Protein AF-0000000075120191 (afdb_homodimer)

Foldseek 3Di:
DPPPPPPPPPPPPPPPDDDDDDPVRVVVVVVVVVVVVVPDDDPPPCVVVLVVVCVVVPHDDSVVSVVVVVVD/DPPPPPPPPPVPPPPPDDDDDDPVRVVVVVVVVVVVVVPDDDPPPCVVVLVVVCVVVPHDDSVVSVVVVVVD

Nearest PDB structures (foldseek):
  7vp4-assembly1_B  TM=8.528E-01  e=4.378E+00  Arabidopsis thaliana
  7vp4-assembly1_B  TM=8.531E-01  e=4.301E+00  Arabidopsis thaliana
  7vp1-assembly1_B  TM=7.926E-01  e=3.478E+00  Arabidopsis thaliana

Solvent-accessible surface area (backbone atoms only — not comparable to full-atom values): 8872 Å² total; per-residue (Å²): 134,83,78,74,75,76,76,77,78,76,74,76,77,72,80,72,80,78,80,79,76,49,72,68,55,44,52,52,49,50,51,51,50,52,56,47,58,71,28,41,44,52,22,59,87,36,33,63,58,50,53,51,50,33,52,73,74,67,45,91,47,58,30,60,41,47,47,57,54,68,71,99,132,82,77,75,73,76,76,76,77,76,72,77,74,72,77,74,81,77,78,78,75,51,73,69,55,44,53,52,49,52,52,52,49,52,56,48,56,72,29,42,45,52,24,58,87,36,32,65,58,50,52,50,51,33,53,74,73,66,45,91,46,58,29,60,42,47,44,56,55,67,70,101

Sequence (144 aa):
MADGGTAELTKTTRKRKRIPLTEEQRKAKNESDRRRDKTRVYLGGAFTLWRELRDLRGFKDDMQFAFFLLEQMADGGTAELTKTTRKRKRIPLTEEQRKAKNESDRRRDKTRVYLGGAFTLWRELRDLRGFKDDMQFAFFLLEQ

Secondary structure (DSSP, 8-state):
-----------------PPPPPHHHHHHHHHHHHHHHTTEEE-GGGHHHHHHHHHHHT-SSHHHHHHHHHT-/-----------------PPPPPHHHHHHHHHHHHHHHTTEEE-GGGHHHHHHHHHHHT-SSHHHHHHHHHT-

Organism: Scophthalmus maximus (NCBI:txid52904)

pLDDT: mean 86.59, std 19.25, range [34.56, 98.88]

Radius of gyration: 26.88 Å; Cα contacts (8 Å, |Δi|>4): 81; chains: 2; bounding box: 126×46×38 Å

Structure (mmCIF, N/CA/C/O backbone):
data_AF-0000000075120191-model_v1
#
loop_
_entity.id
_entity.type
_entity.pdbx_description
1 polymer 'Putative zinc finger protein 260-like'
#
loop_
_atom_site.group_PDB
_atom_site.id
_atom_site.type_symbol
_atom_site.label_atom_id
_atom_site.label_alt_id
_atom_site.label_comp_id
_atom_site.label_asym_id
_atom_site.label_entity_id
_atom_site.label_seq_id
_atom_site.pdbx_PDB_ins_code
_atom_site.Cartn_x
_atom_site.Cartn_y
_atom_site.Cartn_z
_atom_site.occupancy
_atom_site.B_iso_or_equiv
_atom_site.auth_seq_id
_atom_site.auth_comp_id
_atom_site.auth_asym_id
_atom_site.auth_atom_id
_atom_site.pdbx_PDB_model_num
ATOM 1 N N . MET A 1 1 ? 65.5 1.401 0.093 1 37.12 1 MET A N 1
ATOM 2 C CA . MET A 1 1 ? 64.188 1.164 -0.578 1 37.12 1 MET A CA 1
ATOM 3 C C . MET A 1 1 ? 63.094 1.966 0.08 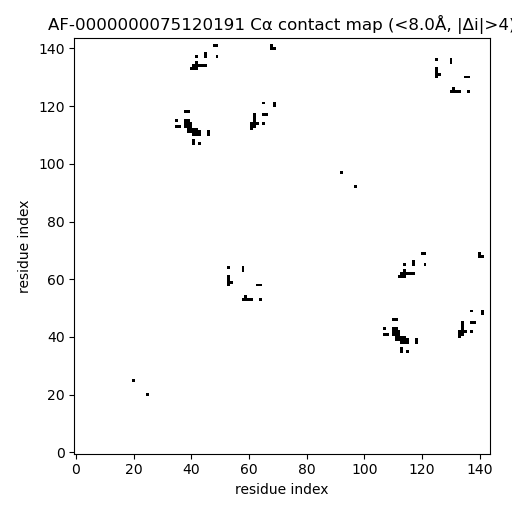1 37.12 1 MET A C 1
ATOM 5 O O . MET A 1 1 ? 62.844 1.834 1.281 1 37.12 1 MET A O 1
ATOM 9 N N . ALA A 1 2 ? 62.844 3.254 -0.47 1 46.72 2 ALA A N 1
ATOM 10 C CA . ALA A 1 2 ? 61.812 4.219 -0.117 1 46.72 2 ALA A CA 1
ATOM 11 C C . ALA A 1 2 ? 60.406 3.566 -0.112 1 46.72 2 ALA A C 1
ATOM 13 O O . ALA A 1 2 ? 60.031 2.896 -1.075 1 46.72 2 ALA A O 1
ATOM 14 N N . ASP A 1 3 ? 59.969 3.01 0.988 1 43.28 3 ASP A N 1
ATOM 15 C CA . ASP A 1 3 ? 58.594 2.582 1.19 1 43.28 3 ASP A CA 1
ATOM 16 C C . ASP A 1 3 ? 57.625 3.686 0.794 1 43.28 3 ASP A C 1
ATOM 18 O O . ASP A 1 3 ? 57.594 4.75 1.417 1 43.28 3 ASP A O 1
ATOM 22 N N . GLY A 1 4 ? 57.531 4.082 -0.519 1 45.69 4 GLY A N 1
ATOM 23 C CA . GLY A 1 4 ? 56.469 4.965 -0.987 1 45.69 4 GLY A CA 1
ATOM 24 C C . GLY A 1 4 ? 55.125 4.598 -0.444 1 45.69 4 GLY A C 1
ATOM 25 O O . GLY A 1 4 ? 54.562 3.561 -0.805 1 45.69 4 GLY A O 1
ATOM 26 N N . GLY A 1 5 ? 54.844 4.777 0.893 1 47.38 5 GLY A N 1
ATOM 27 C CA . GLY A 1 5 ? 53.469 4.727 1.405 1 47.38 5 GLY A CA 1
ATOM 28 C C . GLY A 1 5 ? 52.469 5.379 0.482 1 47.38 5 GLY A C 1
ATOM 29 O O . GLY A 1 5 ? 52.656 6.523 0.064 1 47.38 5 GLY A O 1
ATOM 30 N N . THR A 1 6 ? 51.906 4.691 -0.507 1 50.66 6 THR A N 1
ATOM 31 C CA . THR A 1 6 ? 50.75 5.094 -1.317 1 50.66 6 THR A CA 1
ATOM 32 C C . THR A 1 6 ? 49.656 5.707 -0.445 1 50.66 6 THR A C 1
ATOM 34 O O . THR A 1 6 ? 49.188 5.078 0.504 1 50.66 6 THR A O 1
ATOM 37 N N . ALA A 1 7 ? 49.688 6.957 0.01 1 48.34 7 ALA A N 1
ATOM 38 C CA . ALA A 1 7 ? 48.594 7.723 0.545 1 48.34 7 ALA A CA 1
ATOM 39 C C . ALA A 1 7 ? 47.312 7.496 -0.283 1 48.34 7 ALA A C 1
ATOM 41 O O . ALA A 1 7 ? 47.281 7.801 -1.479 1 48.34 7 ALA A O 1
ATOM 42 N N . GLU A 1 8 ? 46.594 6.371 -0.046 1 48.94 8 GLU A N 1
ATOM 43 C CA . GLU A 1 8 ? 45.25 6.242 -0.579 1 48.94 8 GLU A CA 1
ATOM 44 C C . GLU A 1 8 ? 44.438 7.527 -0.372 1 48.94 8 GLU A C 1
ATOM 46 O O . GLU A 1 8 ? 44.281 8 0.757 1 48.94 8 GLU A O 1
ATOM 51 N N . LEU A 1 9 ? 44.438 8.523 -1.235 1 50.44 9 LEU A N 1
ATOM 52 C CA . LEU A 1 9 ? 43.594 9.688 -1.359 1 50.44 9 LEU A CA 1
ATOM 53 C C . LEU A 1 9 ? 42.125 9.305 -1.149 1 50.44 9 LEU A C 1
ATOM 55 O O . LEU A 1 9 ? 41.531 8.617 -1.987 1 50.44 9 LEU A O 1
ATOM 59 N N . THR A 1 10 ? 41.688 8.883 0.082 1 54.81 10 THR A N 1
ATOM 60 C CA . THR A 1 10 ? 40.25 8.789 0.394 1 54.81 10 THR A CA 1
ATOM 61 C C . THR A 1 10 ? 39.531 10.047 -0.067 1 54.81 10 THR A C 1
ATOM 63 O O . THR A 1 10 ? 39.781 11.141 0.43 1 54.81 10 THR A O 1
ATOM 66 N N . LYS A 1 11 ? 39.25 10.273 -1.379 1 53.41 11 LYS A N 1
ATOM 67 C CA . LYS A 1 11 ? 38.344 11.328 -1.86 1 53.41 11 LYS A CA 1
ATOM 68 C C . LYS A 1 11 ? 37.031 11.344 -1.079 1 53.41 11 LYS A C 1
ATOM 70 O O . LYS A 1 11 ? 36.281 10.383 -1.114 1 53.41 11 LYS A O 1
ATOM 75 N N . THR A 1 12 ? 36.906 12.008 0.052 1 57.25 12 THR A N 1
ATOM 76 C CA . THR A 1 12 ? 35.625 12.305 0.713 1 57.25 12 THR A CA 1
ATOM 77 C C . THR A 1 12 ? 34.625 12.844 -0.288 1 57.25 12 THR A C 1
ATOM 79 O O . THR A 1 12 ? 34.812 13.914 -0.86 1 57.25 12 THR A O 1
ATOM 82 N N . THR A 1 13 ? 34.031 11.969 -1.11 1 60.25 13 THR A N 1
ATOM 83 C CA . THR A 1 13 ? 33 12.453 -2.012 1 60.25 13 THR A CA 1
ATOM 84 C C . THR A 1 13 ? 32 13.336 -1.267 1 60.25 13 THR A C 1
ATOM 86 O O . THR A 1 13 ? 31.391 12.898 -0.29 1 60.25 13 THR A O 1
ATOM 89 N N . ARG A 1 14 ? 32.156 14.555 -1.15 1 60.12 14 ARG A N 1
ATOM 90 C CA . ARG A 1 14 ? 31.25 15.547 -0.578 1 60.12 14 ARG A CA 1
ATOM 91 C C . ARG A 1 14 ? 29.812 15.336 -1.069 1 60.12 14 ARG A C 1
ATOM 93 O O . ARG A 1 14 ? 29.594 15.141 -2.266 1 60.12 14 ARG A O 1
ATOM 100 N N . LYS A 1 15 ? 28.891 14.703 -0.146 1 63.16 15 LYS A N 1
ATOM 101 C CA . LYS A 1 15 ? 27.469 14.609 -0.492 1 63.16 15 LYS A CA 1
ATOM 102 C C . LYS A 1 15 ? 26.938 15.953 -0.974 1 63.16 15 LYS A C 1
ATOM 104 O O . LYS A 1 15 ? 27.016 16.953 -0.259 1 63.16 15 LYS A O 1
ATOM 109 N N . ARG A 1 16 ? 26.938 16.188 -2.293 1 67.25 16 ARG A N 1
ATOM 110 C CA . ARG A 1 16 ? 26.344 17.391 -2.855 1 67.25 16 ARG A CA 1
ATOM 111 C C . ARG A 1 16 ? 24.984 17.672 -2.217 1 67.25 16 ARG A C 1
ATOM 113 O O . ARG A 1 16 ? 24.203 16.75 -1.99 1 67.25 16 ARG A O 1
ATOM 120 N N . LYS A 1 17 ? 24.875 18.734 -1.518 1 75 17 LYS A N 1
ATOM 121 C CA . LYS A 1 17 ? 23.609 19.141 -0.921 1 75 17 LYS A CA 1
ATOM 122 C C . LYS A 1 17 ? 22.5 19.156 -1.958 1 75 17 LYS A C 1
ATOM 124 O O . LYS A 1 17 ? 22.656 19.688 -3.051 1 75 17 LYS A O 1
ATOM 129 N N . ARG A 1 18 ? 21.469 18.281 -1.91 1 76.19 18 ARG A N 1
ATOM 130 C CA . ARG A 1 18 ? 20.312 18.234 -2.816 1 76.19 18 ARG A CA 1
ATOM 131 C C . ARG A 1 18 ? 19.562 19.562 -2.797 1 76.19 18 ARG A C 1
ATOM 133 O O . ARG A 1 18 ? 19.375 20.156 -1.736 1 76.19 18 ARG A O 1
ATOM 140 N N . ILE A 1 19 ? 19.359 20.234 -4.016 1 89.69 19 ILE A N 1
ATOM 141 C CA . ILE A 1 19 ? 18.531 21.438 -4.156 1 89.69 19 ILE A CA 1
ATOM 142 C C . ILE A 1 19 ? 17.109 21.141 -3.689 1 89.69 19 ILE A C 1
ATOM 144 O O . ILE A 1 19 ? 16.516 20.125 -4.09 1 89.69 19 ILE A O 1
ATOM 148 N N . PRO A 1 20 ? 16.641 21.969 -2.797 1 90.44 20 PRO A N 1
ATOM 149 C CA . PRO A 1 20 ? 15.266 21.734 -2.34 1 90.44 20 PRO A CA 1
ATOM 150 C C . PRO A 1 20 ? 14.242 21.859 -3.469 1 90.44 20 PRO A C 1
ATOM 152 O O . PRO A 1 20 ? 14.414 22.656 -4.383 1 90.44 20 PRO A O 1
ATOM 155 N N . LEU A 1 21 ? 13.156 21.078 -3.471 1 91.62 21 LEU A N 1
ATOM 156 C CA . LEU A 1 21 ? 12.055 21.125 -4.426 1 91.62 21 LEU A CA 1
ATOM 157 C C . LEU A 1 21 ? 11.297 22.438 -4.312 1 91.62 21 LEU A C 1
ATOM 159 O O . LEU A 1 21 ? 11.102 22.953 -3.207 1 91.62 21 LEU A O 1
ATOM 163 N N . THR A 1 22 ? 11.023 22.969 -5.477 1 96.75 22 THR A N 1
ATOM 164 C CA . THR A 1 22 ? 10.125 24.109 -5.496 1 96.75 22 THR A CA 1
ATOM 165 C C . THR A 1 22 ? 8.742 23.719 -4.984 1 96.75 22 THR A C 1
ATOM 167 O O . THR A 1 22 ? 8.438 22.531 -4.84 1 96.75 22 THR A O 1
ATOM 170 N N . GLU A 1 23 ? 7.871 24.734 -4.602 1 96.38 23 GLU A N 1
ATOM 171 C CA . GLU A 1 23 ? 6.512 24.453 -4.145 1 96.38 23 GLU A CA 1
ATOM 172 C C . GLU A 1 23 ? 5.719 23.688 -5.203 1 96.38 23 GLU A C 1
ATOM 174 O O . GLU A 1 23 ? 4.934 22.797 -4.879 1 96.38 23 GLU A O 1
ATOM 179 N N . GLU A 1 24 ? 5.855 24.141 -6.434 1 97.19 24 GLU A N 1
ATOM 180 C CA . GLU A 1 24 ? 5.172 23.484 -7.547 1 97.19 24 GLU A CA 1
ATOM 181 C C . GLU A 1 24 ? 5.613 22.031 -7.684 1 97.19 24 GLU A C 1
ATOM 183 O O . GLU A 1 24 ? 4.785 21.156 -7.926 1 97.19 24 GLU A O 1
ATOM 188 N N . GLN A 1 25 ? 6.895 21.828 -7.609 1 97.31 25 GLN A N 1
ATOM 189 C CA . GLN A 1 25 ? 7.438 20.484 -7.688 1 97.31 25 GLN A CA 1
ATOM 190 C C . GLN A 1 25 ? 6.926 19.625 -6.539 1 97.31 25 GLN A C 1
ATOM 192 O O . GLN A 1 25 ? 6.637 18.438 -6.727 1 97.31 25 GLN A O 1
ATOM 197 N N . ARG A 1 26 ? 6.836 20.219 -5.441 1 97.5 26 ARG A N 1
ATOM 198 C CA . ARG A 1 26 ? 6.336 19.516 -4.266 1 97.5 26 ARG A CA 1
ATOM 199 C C . ARG A 1 26 ? 4.875 19.109 -4.441 1 97.5 26 ARG A C 1
ATOM 201 O O . ARG A 1 26 ? 4.488 18 -4.094 1 97.5 26 ARG A O 1
ATOM 208 N N . LYS A 1 27 ? 4.137 20.016 -4.895 1 97.88 27 LYS A N 1
ATOM 209 C CA . LYS A 1 27 ? 2.727 19.734 -5.141 1 97.88 27 LYS A CA 1
ATOM 210 C C . LYS A 1 27 ? 2.559 18.609 -6.156 1 97.88 27 LYS A C 1
ATOM 212 O O . LYS A 1 27 ? 1.701 17.734 -5.992 1 97.88 27 LYS A O 1
ATOM 217 N N . ALA A 1 28 ? 3.309 18.594 -7.188 1 98.19 28 ALA A N 1
ATOM 218 C CA . ALA A 1 28 ? 3.252 17.547 -8.219 1 98.19 28 ALA A CA 1
ATOM 219 C C . ALA A 1 28 ? 3.633 16.188 -7.645 1 98.19 28 ALA A C 1
ATOM 221 O O . ALA A 1 28 ? 3.02 15.172 -7.98 1 98.19 28 ALA A O 1
ATOM 222 N N . LYS A 1 29 ? 4.664 16.234 -6.883 1 97.44 29 LYS A N 1
ATOM 223 C CA . LYS A 1 29 ? 5.102 14.984 -6.254 1 97.44 29 LYS A CA 1
ATOM 224 C C . LYS A 1 29 ? 4.023 14.43 -5.328 1 97.44 29 LYS A C 1
ATOM 226 O O . LYS A 1 29 ? 3.756 13.227 -5.328 1 97.44 29 LYS A O 1
ATOM 231 N N . ASN A 1 30 ? 3.48 15.359 -4.535 1 97.81 30 ASN A N 1
ATOM 232 C CA . ASN A 1 30 ? 2.418 14.961 -3.619 1 97.81 30 ASN A CA 1
ATOM 233 C C . ASN A 1 30 ? 1.241 14.336 -4.363 1 97.81 30 ASN A C 1
ATOM 235 O O . ASN A 1 30 ? 0.649 13.367 -3.893 1 97.81 30 ASN A O 1
ATOM 239 N N . GLU A 1 31 ? 0.839 14.867 -5.457 1 98.06 31 GLU A N 1
ATOM 240 C CA . GLU A 1 31 ? -0.261 14.344 -6.262 1 98.06 31 GLU A CA 1
ATOM 241 C C . GLU A 1 31 ? 0.067 12.953 -6.809 1 98.06 31 GLU A C 1
ATOM 243 O O . GLU A 1 31 ? -0.779 12.055 -6.789 1 98.06 31 GLU A O 1
ATOM 248 N N . SER A 1 32 ? 1.253 12.789 -7.285 1 97.56 32 SER A N 1
ATOM 249 C CA . SER A 1 32 ? 1.708 11.5 -7.785 1 97.56 32 SER A CA 1
ATOM 250 C C . SER A 1 32 ? 1.685 10.438 -6.688 1 97.56 32 SER A C 1
ATOM 252 O O . SER A 1 32 ? 1.257 9.305 -6.922 1 97.56 32 SER A O 1
ATOM 254 N N . ASP A 1 33 ? 2.174 10.836 -5.547 1 97.56 33 ASP A N 1
ATOM 255 C CA . ASP A 1 33 ? 2.168 9.922 -4.406 1 97.56 33 ASP A CA 1
ATOM 256 C C . ASP A 1 33 ? 0.743 9.523 -4.027 1 97.56 33 ASP A C 1
ATOM 258 O O . ASP A 1 33 ? 0.478 8.359 -3.721 1 97.56 33 ASP A O 1
ATOM 262 N N . ARG A 1 34 ? -0.072 10.484 -4.012 1 97.75 34 ARG A N 1
ATOM 263 C CA . ARG A 1 34 ? -1.47 10.234 -3.676 1 97.75 34 ARG A CA 1
ATOM 264 C C . ARG A 1 34 ? -2.107 9.266 -4.66 1 97.75 34 ARG A C 1
ATOM 266 O O . ARG A 1 34 ? -2.867 8.375 -4.266 1 97.75 34 ARG A O 1
ATOM 273 N N . ARG A 1 35 ? -1.823 9.398 -5.887 1 97.25 35 ARG A N 1
ATOM 274 C CA . ARG A 1 35 ? -2.334 8.508 -6.926 1 97.25 35 ARG A CA 1
ATOM 275 C C . ARG A 1 35 ? -1.813 7.09 -6.73 1 97.25 35 ARG A C 1
ATOM 277 O O . ARG A 1 35 ? -2.564 6.121 -6.871 1 97.25 35 ARG A O 1
ATOM 284 N N . ARG A 1 36 ? -0.611 7.016 -6.48 1 98.19 36 ARG A N 1
ATOM 285 C CA . ARG A 1 36 ? -0.01 5.707 -6.234 1 98.19 36 ARG A CA 1
ATOM 286 C C . ARG A 1 36 ? -0.627 5.043 -5.008 1 98.19 36 ARG A C 1
ATOM 288 O O . ARG A 1 36 ? -0.991 3.865 -5.051 1 98.19 36 ARG A O 1
ATOM 295 N N . ASP A 1 37 ? -0.776 5.863 -3.947 1 98.12 37 ASP A N 1
ATOM 296 C CA . ASP A 1 37 ? -1.295 5.336 -2.689 1 98.12 37 ASP A CA 1
ATOM 297 C C . ASP A 1 37 ? -2.699 4.766 -2.871 1 98.12 37 ASP A C 1
ATOM 299 O O . ASP A 1 37 ? -3.088 3.824 -2.176 1 98.12 37 ASP A O 1
ATOM 303 N N . LYS A 1 38 ? -3.389 5.262 -3.826 1 98.12 38 LYS A N 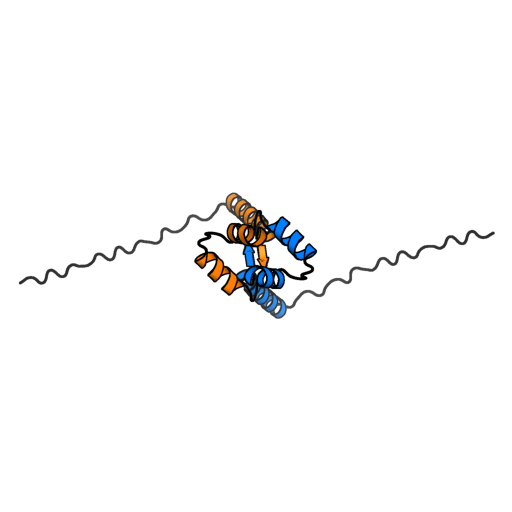1
ATOM 304 C CA . LYS A 1 38 ? -4.762 4.832 -4.066 1 98.12 38 LYS A CA 1
ATOM 305 C C . LYS A 1 38 ? -4.805 3.41 -4.617 1 98.12 38 LYS A C 1
ATOM 307 O O . LYS A 1 38 ? -5.832 2.736 -4.531 1 98.12 38 LYS A O 1
ATOM 312 N N . THR A 1 39 ? -3.732 2.957 -5.156 1 98.62 39 THR A N 1
ATOM 313 C CA . THR A 1 39 ? -3.707 1.643 -5.789 1 98.62 39 THR A CA 1
ATOM 314 C C . THR A 1 39 ? -2.715 0.722 -5.082 1 98.62 39 THR A C 1
ATOM 316 O O . THR A 1 39 ? -2.174 -0.202 -5.691 1 98.62 39 THR A O 1
ATOM 319 N N . ARG A 1 40 ? -2.4 1.018 -3.887 1 98.88 40 ARG A N 1
ATOM 320 C CA . ARG A 1 40 ? -1.614 0.135 -3.031 1 98.88 40 ARG A CA 1
ATOM 321 C C . ARG A 1 40 ? -2.518 -0.723 -2.152 1 98.88 40 ARG A C 1
ATOM 323 O O . ARG A 1 40 ? -3.57 -0.266 -1.702 1 98.88 40 ARG A O 1
ATOM 330 N N . VAL A 1 41 ? -2.047 -1.973 -1.902 1 98.88 41 VAL A N 1
ATOM 331 C CA . VAL A 1 41 ? -2.832 -2.885 -1.075 1 98.88 41 VAL A CA 1
ATOM 332 C C . VAL A 1 41 ? -1.976 -3.398 0.08 1 98.88 41 VAL A C 1
ATOM 334 O O . VAL A 1 41 ? -0.758 -3.535 -0.054 1 98.88 41 VAL A O 1
ATOM 337 N N . TYR A 1 42 ? -2.65 -3.602 1.227 1 98.81 42 TYR A N 1
ATOM 338 C CA . TYR A 1 42 ? -2.018 -4.168 2.412 1 98.81 42 TYR A CA 1
ATOM 339 C C . TYR A 1 42 ? -1.891 -5.684 2.293 1 98.81 42 TYR A C 1
ATOM 341 O O . TYR A 1 42 ? -2.893 -6.387 2.15 1 98.81 42 TYR A O 1
ATOM 349 N N . LEU A 1 43 ? -0.657 -6.16 2.406 1 98.81 43 LEU A N 1
ATOM 350 C CA . LEU A 1 43 ? -0.417 -7.594 2.273 1 98.81 43 LEU A CA 1
ATOM 351 C C . LEU A 1 43 ? -0.158 -8.234 3.635 1 98.81 43 LEU A C 1
ATOM 353 O O . LEU A 1 43 ? -0.274 -9.445 3.787 1 98.81 43 LEU A O 1
ATOM 357 N N . GLY A 1 44 ? 0.245 -7.434 4.586 1 97.94 44 GLY A N 1
ATOM 358 C CA . GLY A 1 44 ? 0.48 -7.953 5.926 1 97.94 44 GLY A CA 1
ATOM 359 C C . GLY A 1 44 ? 1.401 -9.156 5.945 1 97.94 44 GLY A C 1
ATOM 360 O O . GLY A 1 44 ? 2.52 -9.102 5.43 1 97.94 44 GLY A O 1
ATOM 361 N N . GLY A 1 45 ? 0.828 -10.273 6.469 1 97.88 45 GLY A N 1
ATOM 362 C CA . GLY A 1 45 ? 1.607 -11.492 6.629 1 97.88 45 GLY A CA 1
ATOM 363 C C . GLY A 1 45 ? 2.084 -12.078 5.312 1 97.88 45 GLY A C 1
ATOM 364 O O . GLY A 1 45 ? 3.066 -12.82 5.273 1 97.88 45 GLY A O 1
ATOM 365 N N . ALA A 1 46 ? 1.524 -11.805 4.203 1 98.75 46 ALA A N 1
ATOM 366 C CA . ALA A 1 46 ? 1.886 -12.344 2.895 1 98.75 46 ALA A CA 1
ATOM 367 C C . ALA A 1 46 ? 3.061 -11.578 2.293 1 98.75 46 ALA A C 1
ATOM 369 O O . ALA A 1 46 ? 3.662 -12.023 1.312 1 98.75 46 ALA A O 1
ATOM 370 N N . PHE A 1 47 ? 3.438 -10.523 2.92 1 98.75 47 PHE A N 1
ATOM 371 C CA . PHE A 1 47 ? 4.359 -9.57 2.307 1 98.75 47 PHE A CA 1
ATOM 372 C C . PHE A 1 47 ? 5.707 -10.227 2.029 1 98.75 47 PHE A C 1
ATOM 374 O O . PHE A 1 47 ? 6.258 -10.086 0.937 1 98.75 47 PHE A O 1
ATOM 381 N N . THR A 1 48 ? 6.199 -10.875 3.053 1 98.56 48 THR A N 1
ATOM 382 C CA . THR A 1 48 ? 7.512 -11.492 2.906 1 98.56 48 THR A CA 1
ATOM 383 C C . THR A 1 48 ? 7.5 -12.531 1.793 1 98.56 48 THR A C 1
ATOM 385 O O . THR A 1 48 ? 8.383 -12.547 0.935 1 98.56 48 THR A O 1
ATOM 388 N N . LEU A 1 49 ? 6.504 -13.367 1.813 1 98.56 49 LEU A N 1
ATOM 389 C CA . LEU A 1 49 ? 6.363 -14.383 0.777 1 98.56 49 LEU A CA 1
ATOM 390 C C . LEU A 1 49 ? 6.172 -13.742 -0.593 1 98.56 49 LEU A C 1
ATOM 392 O O . LEU A 1 49 ? 6.727 -14.211 -1.587 1 98.56 49 LEU A O 1
ATOM 396 N N . TRP A 1 50 ? 5.43 -12.734 -0.69 1 98.75 50 TRP A N 1
ATOM 397 C CA . TRP A 1 50 ? 5.203 -11.977 -1.914 1 98.75 50 TRP A CA 1
ATOM 398 C C . TRP A 1 50 ? 6.523 -11.5 -2.512 1 98.75 50 TRP A C 1
ATOM 400 O O . TRP A 1 50 ? 6.777 -11.688 -3.703 1 98.75 50 TRP A O 1
ATOM 410 N N . ARG A 1 51 ? 7.336 -10.891 -1.65 1 98.62 51 ARG A N 1
ATOM 411 C CA . ARG A 1 51 ? 8.609 -10.344 -2.105 1 98.62 51 ARG A CA 1
ATOM 412 C C . ARG A 1 51 ? 9.555 -11.453 -2.555 1 98.62 51 ARG A C 1
ATOM 414 O O . ARG A 1 51 ? 10.266 -11.305 -3.555 1 98.62 51 ARG A O 1
ATOM 421 N N . GLU A 1 52 ? 9.57 -12.484 -1.812 1 98.38 52 GLU A N 1
ATOM 422 C CA . GLU A 1 52 ? 10.438 -13.609 -2.139 1 98.38 52 GLU A CA 1
ATOM 423 C C . GLU A 1 52 ? 10.047 -14.242 -3.471 1 98.38 52 GLU A C 1
ATOM 425 O O . GLU A 1 52 ? 10.898 -14.492 -4.32 1 98.38 52 GLU A O 1
ATOM 430 N N . LEU A 1 53 ? 8.773 -14.484 -3.65 1 98.19 53 LEU A N 1
ATOM 431 C CA . LEU A 1 53 ? 8.312 -15.117 -4.879 1 98.19 53 LEU A CA 1
ATOM 432 C C . LEU A 1 53 ? 8.469 -14.18 -6.07 1 98.19 53 LEU A C 1
ATOM 434 O O . LEU A 1 53 ? 8.789 -14.625 -7.176 1 98.19 53 LEU A O 1
ATOM 438 N N . ARG A 1 54 ? 8.203 -12.883 -5.855 1 98.38 54 ARG A N 1
ATOM 439 C CA . ARG A 1 54 ? 8.414 -11.914 -6.922 1 98.38 54 ARG A CA 1
ATOM 440 C C . ARG A 1 54 ? 9.852 -11.953 -7.422 1 98.38 54 ARG A C 1
ATOM 442 O O . ARG A 1 54 ? 10.094 -11.984 -8.633 1 98.38 54 ARG A O 1
ATOM 449 N N . ASP A 1 55 ? 10.758 -11.977 -6.453 1 98.12 55 ASP A N 1
ATOM 450 C CA . ASP A 1 55 ? 12.18 -11.969 -6.789 1 98.12 55 ASP A CA 1
ATOM 451 C C . ASP A 1 55 ? 12.602 -13.289 -7.43 1 98.12 55 ASP A C 1
ATOM 453 O O . ASP A 1 55 ? 13.383 -13.305 -8.375 1 98.12 55 ASP A O 1
ATOM 457 N N . LEU A 1 56 ? 12.117 -14.359 -6.926 1 97.88 56 LEU A N 1
ATOM 458 C CA . LEU A 1 56 ? 12.438 -15.688 -7.441 1 97.88 56 LEU A CA 1
ATOM 459 C C . LEU A 1 56 ? 11.992 -15.828 -8.891 1 97.88 56 LEU A C 1
ATOM 461 O O . LEU A 1 56 ? 12.68 -16.469 -9.695 1 97.88 56 LEU A O 1
ATOM 465 N N . ARG A 1 57 ? 10.859 -15.273 -9.211 1 97.06 57 ARG A N 1
ATOM 466 C CA . ARG A 1 57 ? 10.273 -15.391 -10.547 1 97.06 57 ARG A CA 1
ATOM 467 C C . ARG A 1 57 ? 10.828 -14.312 -11.477 1 97.06 57 ARG A C 1
ATOM 469 O O . ARG A 1 57 ? 10.531 -14.312 -12.672 1 97.06 57 ARG A O 1
ATOM 476 N N . GLY A 1 58 ? 11.523 -13.32 -10.938 1 97.69 58 GLY A N 1
ATOM 477 C CA . GLY A 1 58 ? 12.312 -12.406 -11.75 1 97.69 58 GLY A CA 1
ATOM 478 C C . GLY A 1 58 ? 11.57 -11.133 -12.102 1 97.69 58 GLY A C 1
ATOM 479 O O . GLY A 1 58 ? 11.883 -10.477 -13.102 1 97.69 58 GLY A O 1
ATOM 480 N N . PHE A 1 59 ? 10.547 -10.781 -11.359 1 98.12 59 PHE A N 1
ATOM 481 C CA . PHE A 1 59 ? 9.812 -9.547 -11.633 1 98.12 59 PHE A CA 1
ATOM 482 C C . PHE A 1 59 ? 10.469 -8.359 -10.945 1 98.12 59 PHE A C 1
ATOM 484 O O . PHE A 1 59 ? 10.953 -8.484 -9.82 1 98.12 59 PHE A O 1
ATOM 491 N N . LYS A 1 60 ? 10.391 -7.164 -11.57 1 96.38 60 LYS A N 1
ATOM 492 C CA . LYS A 1 60 ? 11.055 -5.969 -11.062 1 96.38 60 LYS A CA 1
ATOM 493 C C . LYS A 1 60 ? 10.156 -5.203 -10.102 1 96.38 60 LYS A C 1
ATOM 495 O O . LYS A 1 60 ? 10.641 -4.535 -9.188 1 96.38 60 LYS A O 1
ATOM 500 N N . ASP A 1 61 ? 8.82 -5.312 -10.445 1 97.88 61 ASP A N 1
ATOM 501 C CA . ASP A 1 61 ? 7.926 -4.527 -9.602 1 97.88 61 ASP A CA 1
ATOM 502 C C . ASP A 1 61 ? 6.699 -5.344 -9.203 1 97.88 61 ASP A C 1
ATOM 504 O O . ASP A 1 61 ? 6.441 -6.406 -9.766 1 97.88 61 ASP A O 1
ATOM 508 N N . ASP A 1 62 ? 6.008 -4.824 -8.234 1 98.62 62 ASP A N 1
ATOM 509 C CA . ASP A 1 62 ? 4.855 -5.5 -7.641 1 98.62 62 ASP A CA 1
ATOM 510 C C . ASP A 1 62 ? 3.688 -5.555 -8.625 1 98.62 62 ASP A C 1
ATOM 512 O O . ASP A 1 62 ? 2.924 -6.52 -8.641 1 98.62 62 ASP A O 1
ATOM 516 N N . MET A 1 63 ? 3.57 -4.516 -9.414 1 98.69 63 MET A N 1
ATOM 517 C CA . MET A 1 63 ? 2.471 -4.469 -10.375 1 98.69 63 MET A CA 1
ATOM 518 C C . MET A 1 63 ? 2.572 -5.613 -11.375 1 98.69 63 MET A C 1
ATOM 520 O O . MET A 1 63 ? 1.585 -6.305 -11.641 1 98.69 63 MET A O 1
ATOM 524 N N . GLN A 1 64 ? 3.693 -5.844 -11.867 1 98.38 64 GLN A N 1
ATOM 525 C CA . GLN A 1 64 ? 3.896 -6.914 -12.844 1 98.38 64 GLN A CA 1
ATOM 526 C C . GLN A 1 64 ? 3.672 -8.281 -12.203 1 98.38 64 GLN A C 1
ATOM 528 O O . GLN A 1 64 ? 3.086 -9.172 -12.82 1 98.38 64 GLN A O 1
ATOM 533 N N . PHE A 1 65 ? 4.176 -8.453 -11.102 1 98.62 65 PHE A N 1
ATOM 534 C CA . PHE A 1 65 ? 3.982 -9.719 -10.391 1 98.62 65 PHE A CA 1
ATOM 535 C C . PHE A 1 65 ? 2.5 -9.977 -10.141 1 98.62 65 PHE A C 1
ATOM 537 O O . PHE A 1 65 ? 2.033 -11.109 -10.273 1 98.62 65 PHE A O 1
ATOM 544 N N . ALA A 1 66 ? 1.777 -8.922 -9.789 1 98.75 66 ALA A N 1
ATOM 545 C CA . ALA A 1 66 ? 0.336 -9.039 -9.586 1 98.75 66 ALA A CA 1
ATOM 546 C C . ALA A 1 66 ? -0.366 -9.484 -10.867 1 98.75 66 ALA A C 1
ATOM 548 O O . ALA A 1 66 ? -1.214 -10.383 -10.844 1 98.75 66 ALA A O 1
ATOM 549 N N . PHE A 1 67 ? -0.016 -8.859 -12 1 98.25 67 PHE A N 1
ATOM 550 C CA . PHE A 1 67 ? -0.604 -9.281 -13.266 1 98.25 67 PHE A CA 1
ATOM 551 C C . PHE A 1 67 ? -0.362 -10.766 -13.508 1 98.25 67 PHE A C 1
ATOM 553 O O . PHE A 1 67 ? -1.273 -11.492 -13.914 1 98.25 67 PHE A O 1
ATOM 560 N N . PHE A 1 68 ? 0.819 -11.188 -13.266 1 97.81 68 PHE A N 1
ATOM 561 C CA . PHE A 1 68 ? 1.199 -12.578 -13.461 1 97.81 68 PHE A CA 1
ATOM 562 C C . PHE A 1 68 ? 0.344 -13.5 -12.594 1 97.81 68 PHE A C 1
ATOM 564 O O . PHE A 1 68 ? -0.129 -14.539 -13.062 1 97.81 68 PHE A O 1
ATOM 571 N N . LEU A 1 69 ? 0.138 -13.117 -11.289 1 97.25 69 LEU A N 1
ATOM 572 C CA . LEU A 1 69 ? -0.636 -13.938 -10.367 1 97.25 69 LEU A CA 1
ATOM 573 C C . LEU A 1 69 ? -2.105 -13.977 -10.773 1 97.25 69 LEU A C 1
ATOM 575 O O . LEU A 1 69 ? -2.77 -15 -10.625 1 97.25 69 LEU A O 1
ATOM 579 N N . LEU A 1 70 ? -2.582 -12.891 -11.32 1 96.75 70 LEU A N 1
ATOM 580 C CA . LEU A 1 70 ? -4 -12.773 -11.641 1 96.75 70 LEU A CA 1
ATOM 581 C C . LEU A 1 70 ? -4.332 -13.492 -12.945 1 96.75 70 LEU A C 1
ATOM 583 O O . LEU A 1 70 ? -5.469 -13.922 -13.148 1 96.75 70 LEU A O 1
ATOM 587 N N . GLU A 1 71 ? -3.379 -13.633 -13.742 1 92.75 71 GLU A N 1
ATOM 588 C CA . GLU A 1 71 ? -3.598 -14.242 -15.047 1 92.75 71 GLU A CA 1
ATOM 589 C C . GLU A 1 71 ? -3.447 -15.766 -14.977 1 92.75 71 GLU A C 1
ATOM 591 O O . GLU A 1 71 ?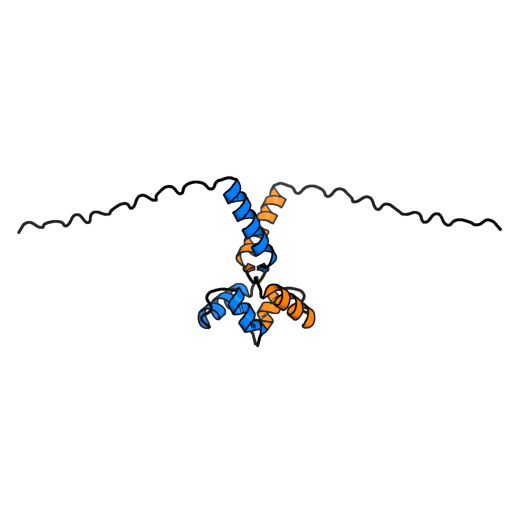 -3.76 -16.469 -15.938 1 92.75 71 GLU A O 1
ATOM 596 N N . GLN A 1 72 ? -3.162 -16.203 -13.867 1 82.5 72 GLN A N 1
ATOM 597 C CA . GLN A 1 72 ? -3.025 -17.656 -13.734 1 82.5 72 GLN A CA 1
ATOM 598 C C . GLN A 1 72 ? -4.391 -18.312 -13.594 1 82.5 72 GLN A C 1
ATOM 600 O O . GLN A 1 72 ? -5.34 -17.703 -13.109 1 82.5 72 GLN A O 1
ATOM 605 N N . MET B 1 1 ? -63.188 14.352 5.559 1 34.56 1 MET B N 1
ATOM 606 C CA . MET B 1 1 ? -62.094 13.391 5.594 1 34.56 1 MET B CA 1
ATOM 607 C C . MET B 1 1 ? -60.75 14.102 5.777 1 34.56 1 MET B C 1
ATOM 609 O O . MET B 1 1 ? -60.375 14.953 4.969 1 34.56 1 MET B O 1
ATOM 613 N N . ALA B 1 2 ? -60.312 14.305 7.113 1 45.81 2 ALA B N 1
ATOM 614 C CA . ALA B 1 2 ? -59.094 14.891 7.629 1 45.81 2 ALA B CA 1
ATOM 615 C C . ALA B 1 2 ? -57.875 14.203 7.031 1 45.81 2 ALA B C 1
ATOM 617 O O . ALA B 1 2 ? -57.781 12.977 7.043 1 45.81 2 ALA B O 1
ATOM 618 N N . ASP B 1 3 ? -57.375 14.656 5.898 1 43.53 3 ASP B N 1
ATOM 619 C CA . ASP B 1 3 ? -56.062 14.273 5.367 1 43.53 3 ASP B CA 1
ATOM 620 C C . ASP B 1 3 ? -55 14.359 6.449 1 43.53 3 ASP B C 1
ATOM 622 O O . ASP B 1 3 ? -54.688 15.445 6.949 1 43.53 3 ASP B O 1
ATOM 626 N N . GLY B 1 4 ? -55.062 13.531 7.539 1 46.09 4 GLY B N 1
ATOM 627 C CA . GLY B 1 4 ? -53.938 13.422 8.461 1 46.09 4 GLY B CA 1
ATOM 628 C C . GLY B 1 4 ? -52.594 13.312 7.754 1 46.09 4 GLY B C 1
ATOM 629 O O . GLY B 1 4 ? -52.312 12.312 7.102 1 46.09 4 GLY B O 1
ATOM 630 N N . GLY B 1 5 ? -52.125 14.398 7.07 1 46.97 5 GLY B N 1
ATOM 631 C CA . GLY B 1 5 ? -50.719 14.453 6.637 1 46.97 5 GLY B CA 1
ATOM 632 C C . GLY B 1 5 ? -49.75 13.891 7.66 1 46.97 5 GLY B C 1
ATOM 633 O O . GLY B 1 5 ? -49.812 14.273 8.836 1 46.97 5 GLY B O 1
ATOM 634 N N . THR B 1 6 ? -49.469 12.586 7.688 1 51.06 6 THR B N 1
ATOM 635 C CA . THR B 1 6 ? -48.375 11.953 8.414 1 51.06 6 THR B CA 1
ATOM 636 C C . THR B 1 6 ? -47.094 12.781 8.289 1 51.06 6 THR B C 1
ATOM 638 O O . THR B 1 6 ? -46.625 13.055 7.18 1 51.06 6 THR B O 1
ATOM 641 N N . ALA B 1 7 ? -46.875 13.898 9.016 1 48.25 7 ALA B N 1
ATOM 642 C CA . ALA B 1 7 ? -45.562 14.523 9.211 1 48.25 7 ALA B CA 1
ATOM 643 C C . ALA B 1 7 ? -44.469 13.477 9.484 1 48.25 7 ALA B C 1
ATOM 645 O O . ALA B 1 7 ? -44.562 12.719 10.445 1 48.25 7 ALA B O 1
ATOM 646 N N . GLU B 1 8 ? -43.938 12.789 8.398 1 49.09 8 GLU B N 1
ATOM 647 C CA . GLU B 1 8 ? -42.719 12.016 8.555 1 49.09 8 GLU B CA 1
ATOM 648 C C . GLU B 1 8 ? -41.688 12.781 9.375 1 49.09 8 GLU B C 1
ATOM 650 O O . GLU B 1 8 ? -41.344 13.914 9.047 1 49.09 8 GLU B O 1
ATOM 655 N N . LEU B 1 9 ? -41.594 12.68 10.688 1 50.94 9 LEU B N 1
ATOM 656 C CA . LEU B 1 9 ? -40.562 13.078 11.609 1 50.94 9 LEU B CA 1
ATOM 657 C C . LEU B 1 9 ? -39.188 12.727 11.047 1 50.94 9 LEU B C 1
ATOM 659 O O . LEU B 1 9 ? -38.812 11.555 10.961 1 50.94 9 LEU B O 1
ATOM 663 N N . THR B 1 10 ? -38.688 13.352 9.945 1 54.72 10 THR B N 1
ATOM 664 C CA . THR B 1 10 ? -37.281 13.266 9.57 1 54.72 10 THR B CA 1
ATOM 665 C C . THR B 1 10 ? -36.375 13.523 10.773 1 54.72 10 THR B C 1
ATOM 667 O O . THR B 1 10 ? -36.406 14.609 11.344 1 54.72 10 THR B O 1
ATOM 670 N N . LYS B 1 11 ? -36.219 12.594 11.75 1 54.31 11 LYS B N 1
ATOM 671 C CA . LYS B 1 11 ? -35.219 12.703 12.797 1 54.31 11 LYS B CA 1
ATOM 672 C C . LYS B 1 11 ? -33.844 13.047 12.219 1 54.31 11 LYS B C 1
ATOM 674 O O . LYS B 1 11 ? -33.281 12.281 11.43 1 54.31 11 LYS B O 1
ATOM 679 N N . THR B 1 12 ? -33.469 14.289 12.016 1 57.66 12 THR B N 1
ATOM 680 C CA . THR B 1 12 ? -32.094 14.727 11.719 1 57.66 12 THR B CA 1
ATOM 681 C C . THR B 1 12 ? -31.094 14.086 12.672 1 57.66 12 THR B C 1
ATOM 683 O O . THR B 1 12 ? -31.141 14.328 13.883 1 57.66 12 THR B O 1
ATOM 686 N N . THR B 1 13 ? -30.781 12.812 12.469 1 61.06 13 THR B N 1
ATOM 687 C CA . THR B 1 13 ? -29.766 12.219 13.328 1 61.06 13 THR B CA 1
ATOM 688 C C . THR B 1 13 ? -28.562 13.148 13.453 1 61.06 13 THR B C 1
ATOM 690 O O . THR B 1 13 ? -27.953 13.547 12.445 1 61.06 13 THR B O 1
ATOM 693 N N . ARG B 1 14 ? -28.469 14 14.328 1 60.53 14 ARG B N 1
ATOM 694 C CA . ARG B 1 14 ? -27.344 14.883 14.641 1 60.53 14 ARG B CA 1
ATOM 695 C C . ARG B 1 14 ? -26.031 14.109 14.68 1 60.53 14 ARG B C 1
ATOM 697 O O . ARG B 1 14 ? -25.953 13.031 15.281 1 60.53 14 ARG B O 1
ATOM 704 N N . LYS B 1 15 ? -25.156 14.242 13.539 1 63.22 15 LYS B N 1
ATOM 705 C CA . LYS B 1 15 ? -23.828 13.648 13.57 1 63.22 15 LYS B CA 1
ATOM 706 C C . LYS B 1 15 ? -23.094 14.023 14.859 1 63.22 15 LYS B C 1
ATOM 708 O O . LYS B 1 15 ? -22.922 15.211 15.156 1 63.22 15 LYS B O 1
ATOM 713 N N . ARG B 1 16 ? -23.141 13.164 15.875 1 67.06 16 ARG B N 1
ATOM 714 C CA . ARG B 1 16 ? -22.375 13.375 17.094 1 67.06 16 ARG B CA 1
ATOM 715 C C . ARG B 1 16 ? -20.938 13.797 16.781 1 67.06 16 ARG B C 1
ATOM 717 O O . ARG B 1 16 ? -20.312 13.266 15.852 1 67.06 16 ARG B O 1
ATOM 724 N N . LYS B 1 17 ? -20.594 14.961 17.156 1 75.31 17 LYS B N 1
ATOM 725 C CA . LYS B 1 17 ? -19.219 15.438 16.984 1 75.31 17 LYS B CA 1
ATOM 726 C C . LYS B 1 17 ? -18.219 14.422 17.547 1 75.31 17 LYS B C 1
ATOM 728 O O . LYS B 1 17 ? -18.375 13.938 18.656 1 75.31 17 LYS B O 1
ATOM 733 N N . ARG B 1 18 ? -17.375 13.758 16.734 1 75.75 18 ARG B N 1
ATOM 734 C CA . ARG B 1 18 ? -16.344 12.82 17.172 1 75.75 18 ARG B CA 1
ATOM 735 C C . ARG B 1 18 ? -15.352 13.492 18.109 1 75.75 18 ARG B C 1
ATOM 737 O O . ARG B 1 18 ? -14.953 14.633 17.891 1 75.75 18 ARG B O 1
ATOM 744 N N . ILE B 1 19 ? -15.164 12.922 19.375 1 89.56 19 ILE B N 1
ATOM 745 C CA . ILE B 1 19 ? -14.141 13.383 20.312 1 89.56 19 ILE B CA 1
ATOM 746 C C . ILE B 1 19 ? -12.766 13.289 19.672 1 89.56 19 ILE B C 1
ATOM 748 O O . ILE B 1 19 ? -12.414 12.258 19.094 1 89.56 19 ILE B O 1
ATOM 752 N N . PRO B 1 20 ? -12.062 14.406 19.703 1 90.31 20 PRO B N 1
ATOM 753 C CA . PRO B 1 20 ? -10.727 14.352 19.125 1 90.31 20 PRO B CA 1
ATOM 754 C C . PRO B 1 20 ? -9.812 13.352 19.828 1 90.31 20 PRO B C 1
ATOM 756 O O . PRO B 1 20 ? -9.914 13.172 21.047 1 90.31 20 PRO B O 1
ATOM 759 N N . LEU B 1 21 ? -8.898 12.664 19.125 1 91.44 21 LEU B N 1
ATOM 760 C CA . LEU B 1 21 ? -7.902 11.75 19.672 1 91.44 21 LEU B CA 1
ATOM 761 C C . LEU B 1 21 ? -6.906 12.492 20.547 1 91.44 21 LEU B C 1
ATOM 763 O O . LEU B 1 21 ? -6.504 13.609 20.234 1 91.44 21 LEU B O 1
ATOM 767 N N . THR B 1 22 ? -6.66 11.859 21.688 1 96.62 22 THR B N 1
ATOM 768 C CA . THR B 1 22 ? -5.562 12.367 22.5 1 96.62 22 THR B CA 1
ATOM 769 C C . THR B 1 22 ? -4.238 12.266 21.75 1 96.62 22 THR B C 1
ATOM 771 O O . THR B 1 22 ? -4.148 11.609 20.719 1 96.62 22 THR B O 1
ATOM 774 N N . GLU B 1 23 ? -3.166 13 22.203 1 96.31 23 GLU B N 1
ATOM 775 C CA . GLU B 1 23 ? -1.851 12.938 21.578 1 96.31 23 GLU B CA 1
ATOM 776 C C . GLU B 1 23 ? -1.31 11.508 21.578 1 96.31 23 GLU B C 1
ATOM 778 O O . GLU B 1 23 ? -0.678 11.07 20.625 1 96.31 23 GLU B O 1
ATOM 783 N N . GLU B 1 24 ? -1.469 10.836 22.719 1 97.12 24 GLU B N 1
ATOM 784 C CA . GLU B 1 24 ? -1.025 9.453 22.844 1 97.12 24 GLU B CA 1
ATOM 785 C C . GLU B 1 24 ? -1.74 8.547 21.844 1 97.12 24 GLU B C 1
ATOM 787 O O . GLU B 1 24 ? -1.119 7.676 21.234 1 97.12 24 GLU B O 1
ATOM 792 N N . GLN B 1 25 ? -3.033 8.727 21.766 1 97.31 25 GLN B N 1
ATOM 793 C CA . GLN B 1 25 ? -3.822 7.953 20.812 1 97.31 25 GLN B CA 1
ATOM 794 C C . GLN B 1 25 ? -3.377 8.227 19.375 1 97.31 25 GLN B C 1
ATOM 796 O O . GLN B 1 25 ? -3.328 7.312 18.547 1 97.31 25 GLN B O 1
ATOM 801 N N . ARG B 1 26 ? -3.074 9.43 19.141 1 97.5 26 ARG B N 1
ATOM 802 C CA . ARG B 1 26 ? -2.607 9.828 17.812 1 97.5 26 ARG B CA 1
ATOM 803 C C . ARG B 1 26 ? -1.271 9.172 17.484 1 97.5 26 ARG B C 1
ATOM 805 O O . ARG B 1 26 ? -1.064 8.695 16.375 1 97.5 26 ARG B O 1
ATOM 812 N N . LYS B 1 27 ? -0.427 9.227 18.406 1 97.88 27 LYS B N 1
ATOM 813 C CA . LYS B 1 27 ? 0.879 8.602 18.219 1 97.88 27 LYS B CA 1
ATOM 814 C C . LYS B 1 27 ? 0.739 7.105 17.969 1 97.88 27 LYS B C 1
ATOM 816 O O . LYS B 1 27 ? 1.431 6.547 17.109 1 97.88 27 LYS B O 1
ATOM 821 N N . ALA B 1 28 ? -0.092 6.422 18.656 1 98.19 28 ALA B N 1
ATOM 822 C CA . ALA B 1 28 ? -0.325 4.988 18.484 1 98.19 28 ALA B CA 1
ATOM 823 C C . ALA B 1 28 ? -0.895 4.688 17.094 1 98.19 28 ALA B C 1
ATOM 825 O O . ALA B 1 28 ? -0.51 3.701 16.469 1 98.19 28 ALA B O 1
ATOM 826 N N . LYS B 1 29 ? -1.822 5.5 16.75 1 97.44 29 LYS B N 1
ATOM 827 C CA . LYS B 1 29 ? -2.42 5.324 15.43 1 97.44 29 LYS B CA 1
ATOM 828 C C . LYS B 1 29 ? -1.38 5.504 14.328 1 97.44 29 LYS B C 1
ATOM 830 O O . LYS B 1 29 ? -1.339 4.727 13.375 1 97.44 29 LYS B O 1
ATOM 835 N N . ASN B 1 30 ? -0.61 6.574 14.5 1 97.81 30 ASN B N 1
ATOM 836 C CA . ASN B 1 30 ? 0.442 6.844 13.523 1 97.81 30 ASN B CA 1
ATOM 837 C C . ASN B 1 30 ? 1.408 5.668 13.406 1 97.81 30 ASN B C 1
ATOM 839 O O . ASN B 1 30 ? 1.851 5.336 12.305 1 97.81 30 ASN B O 1
ATOM 843 N N . GLU B 1 31 ? 1.799 5.07 14.469 1 98.06 31 GLU B N 1
ATOM 844 C CA . GLU B 1 31 ? 2.701 3.922 14.469 1 98.06 31 GLU B CA 1
ATOM 845 C C . GLU B 1 31 ? 2.07 2.721 13.766 1 98.06 31 GLU B C 1
ATOM 847 O O . GLU B 1 31 ? 2.73 2.033 12.984 1 98.06 31 GLU B O 1
ATOM 852 N N . SER B 1 32 ? 0.834 2.467 14.039 1 97.62 32 SER B N 1
ATOM 853 C CA . SER B 1 32 ? 0.099 1.385 13.391 1 97.62 32 SER B CA 1
ATOM 854 C C . SER B 1 32 ? 0.027 1.592 11.883 1 97.62 32 SER B C 1
ATOM 856 O O . SER B 1 32 ? 0.212 0.647 11.117 1 97.62 32 SER B O 1
ATOM 858 N N . ASP B 1 33 ? -0.274 2.812 11.523 1 97.56 33 ASP B N 1
ATOM 859 C CA . ASP B 1 33 ? -0.33 3.143 10.102 1 97.56 33 ASP B CA 1
ATOM 860 C C . ASP B 1 33 ? 1.026 2.924 9.438 1 97.56 33 ASP B C 1
ATOM 862 O O . ASP B 1 33 ? 1.098 2.408 8.32 1 97.56 33 ASP B O 1
ATOM 866 N N . ARG B 1 34 ? 2.006 3.348 10.109 1 97.81 34 ARG B N 1
ATOM 867 C CA . ARG B 1 34 ? 3.357 3.195 9.578 1 97.81 34 ARG B CA 1
ATOM 868 C C . ARG B 1 34 ? 3.707 1.723 9.391 1 97.81 34 ARG B C 1
ATOM 870 O O . ARG B 1 34 ? 4.332 1.352 8.391 1 97.81 34 ARG B O 1
ATOM 877 N N . ARG B 1 35 ? 3.336 0.907 10.273 1 97.38 35 ARG B N 1
ATOM 878 C CA . ARG B 1 35 ? 3.57 -0.531 10.188 1 97.38 35 ARG B CA 1
ATOM 879 C C . ARG B 1 35 ? 2.816 -1.138 9.008 1 97.38 35 ARG B C 1
ATOM 881 O O . ARG B 1 35 ? 3.359 -1.969 8.281 1 97.38 35 ARG B O 1
ATOM 888 N N . ARG B 1 36 ? 1.653 -0.766 8.906 1 98.19 36 ARG B N 1
ATOM 889 C CA . ARG B 1 36 ? 0.845 -1.252 7.797 1 98.19 36 ARG B CA 1
ATOM 890 C C . ARG B 1 36 ? 1.436 -0.818 6.461 1 98.19 36 ARG B C 1
ATOM 892 O O . ARG B 1 36 ? 1.564 -1.628 5.539 1 98.19 36 ARG B O 1
ATOM 899 N N . ASP B 1 37 ? 1.823 0.473 6.422 1 98.19 37 ASP B N 1
ATOM 900 C CA . ASP B 1 37 ? 2.346 1.036 5.18 1 98.19 37 ASP B CA 1
ATOM 901 C C . ASP B 1 37 ? 3.592 0.285 4.715 1 98.19 37 ASP B C 1
ATOM 903 O O . ASP B 1 37 ? 3.855 0.192 3.516 1 98.19 37 ASP B O 1
ATOM 907 N N . LYS B 1 38 ? 4.27 -0.301 5.629 1 98.12 38 LYS B N 1
ATOM 908 C CA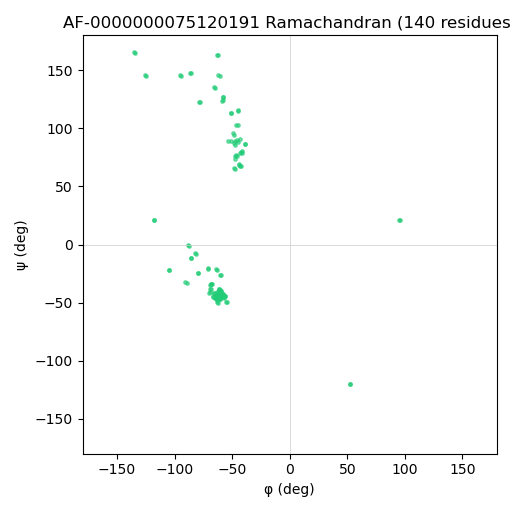 . LYS B 1 38 ? 5.504 -1.01 5.316 1 98.12 38 LYS B CA 1
ATOM 909 C C . LYS B 1 38 ? 5.223 -2.291 4.539 1 98.12 38 LYS B C 1
ATOM 911 O O . LYS B 1 38 ? 6.109 -2.822 3.861 1 98.12 38 LYS B O 1
ATOM 916 N N . THR B 1 39 ? 4.035 -2.787 4.617 1 98.62 39 THR B N 1
ATOM 917 C CA . THR B 1 39 ? 3.701 -4.055 3.977 1 98.62 39 THR B CA 1
ATOM 918 C C . THR B 1 39 ? 2.621 -3.855 2.916 1 98.62 39 THR B C 1
ATOM 920 O O . THR B 1 39 ? 1.855 -4.777 2.623 1 98.62 39 THR B O 1
ATOM 923 N N . ARG B 1 40 ? 2.488 -2.678 2.453 1 98.88 40 ARG B N 1
ATOM 924 C CA . ARG B 1 40 ? 1.628 -2.383 1.312 1 98.88 40 ARG B CA 1
ATOM 925 C C . ARG B 1 40 ? 2.426 -2.381 0.011 1 98.88 40 ARG B C 1
ATOM 927 O O . ARG B 1 40 ? 3.584 -1.963 -0.012 1 98.88 40 ARG B O 1
ATOM 934 N N . VAL B 1 41 ? 1.741 -2.85 -1.066 1 98.88 41 VAL B N 1
ATOM 935 C CA . VAL B 1 41 ? 2.406 -2.904 -2.363 1 98.88 41 VAL B CA 1
ATOM 936 C C . VAL B 1 41 ? 1.582 -2.145 -3.4 1 98.88 41 VAL B C 1
ATOM 938 O O . VAL B 1 41 ? 0.353 -2.104 -3.316 1 98.88 41 VAL B O 1
ATOM 941 N N . TYR B 1 42 ? 2.311 -1.489 -4.328 1 98.81 42 TYR B N 1
ATOM 942 C CA . TYR B 1 42 ? 1.695 -0.78 -5.441 1 98.81 42 TYR B CA 1
ATOM 943 C C . TYR B 1 42 ? 1.264 -1.751 -6.535 1 98.81 42 TYR B C 1
ATOM 945 O O . TYR B 1 42 ? 2.092 -2.477 -7.09 1 98.81 42 TYR B O 1
ATOM 953 N N . LEU B 1 43 ? -0.017 -1.707 -6.859 1 98.81 43 LEU B N 1
ATOM 954 C CA . LEU B 1 43 ? -0.543 -2.613 -7.875 1 98.81 43 LEU B CA 1
ATOM 955 C C . LEU B 1 43 ? -0.794 -1.876 -9.188 1 98.81 43 LEU B C 1
ATOM 957 O O . LEU B 1 43 ? -0.904 -2.5 -10.242 1 98.81 43 LEU B O 1
ATOM 961 N N . GLY B 1 44 ? -0.94 -0.583 -9.109 1 97.94 44 GLY B N 1
ATOM 962 C CA . GLY B 1 44 ? -1.146 0.204 -10.312 1 97.94 44 GLY B CA 1
ATOM 963 C C . GLY B 1 44 ? -2.277 -0.316 -11.18 1 97.94 44 GLY B C 1
ATOM 964 O O . GLY B 1 44 ? -3.406 -0.472 -10.711 1 97.94 44 GLY B O 1
ATOM 965 N N . GLY B 1 45 ? -1.893 -0.68 -12.438 1 97.81 45 GLY B N 1
ATOM 966 C CA . GLY B 1 45 ? -2.873 -1.129 -13.414 1 97.81 45 GLY B CA 1
ATOM 967 C C . GLY B 1 45 ? -3.576 -2.412 -13.008 1 97.81 45 GLY B C 1
ATOM 968 O O . GLY B 1 45 ? -4.68 -2.695 -13.477 1 97.81 45 GLY B O 1
ATOM 969 N N . ALA B 1 46 ? -3.076 -3.227 -12.172 1 98.75 46 ALA B N 1
ATOM 970 C CA . ALA B 1 46 ? -3.656 -4.496 -11.742 1 98.75 46 ALA B CA 1
ATOM 971 C C . ALA B 1 46 ? -4.707 -4.281 -10.656 1 98.75 46 ALA B C 1
ATOM 973 O O . ALA B 1 46 ? -5.477 -5.191 -10.344 1 98.75 46 ALA B O 1
ATOM 974 N N . PHE B 1 47 ? -4.809 -3.1 -10.18 1 98.69 47 PHE B N 1
ATOM 975 C CA . PHE B 1 47 ? -5.582 -2.83 -8.977 1 98.69 47 PHE B CA 1
ATOM 976 C C . PHE B 1 47 ? -7.055 -3.172 -9.188 1 98.69 47 PHE B C 1
ATOM 978 O O . PHE B 1 47 ? -7.672 -3.83 -8.344 1 98.69 47 PHE B O 1
ATOM 985 N N . THR B 1 48 ? -7.566 -2.656 -10.273 1 98.56 48 THR B N 1
ATOM 986 C CA . THR B 1 48 ? -8.984 -2.879 -10.539 1 98.56 48 THR B CA 1
ATOM 987 C C . THR B 1 48 ? -9.281 -4.371 -10.664 1 98.56 48 THR B C 1
ATOM 989 O O . THR B 1 48 ? -10.234 -4.871 -10.062 1 98.56 48 THR B O 1
ATOM 992 N N . LEU B 1 49 ? -8.469 -5.051 -11.414 1 98.56 49 LEU B N 1
ATOM 993 C CA . LEU B 1 49 ? -8.633 -6.492 -11.578 1 98.56 49 LEU B CA 1
ATOM 994 C 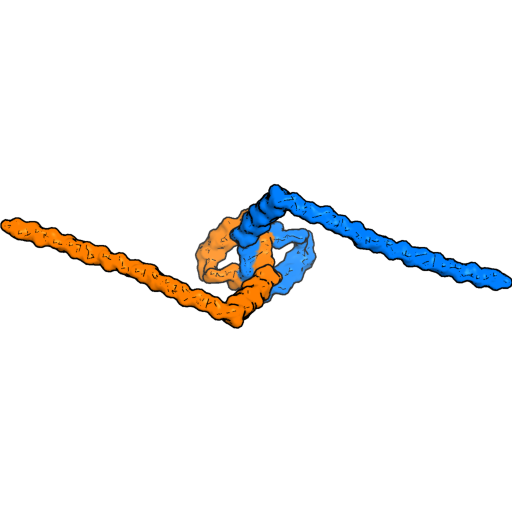C . LEU B 1 49 ? -8.453 -7.215 -10.25 1 98.56 49 LEU B C 1
ATOM 996 O O . LEU B 1 49 ? -9.188 -8.164 -9.953 1 98.56 49 LEU B O 1
ATOM 1000 N N . TRP B 1 50 ? -7.539 -6.836 -9.484 1 98.75 50 TRP B N 1
ATOM 1001 C CA . TRP B 1 50 ? -7.293 -7.383 -8.156 1 98.75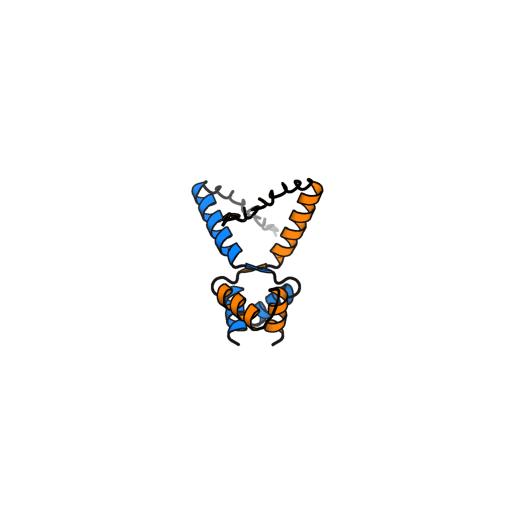 50 TRP B CA 1
ATOM 1002 C C . TRP B 1 50 ? -8.547 -7.305 -7.293 1 98.75 50 TRP B C 1
ATOM 1004 O O . TRP B 1 50 ? -8.945 -8.297 -6.676 1 98.75 50 TRP B O 1
ATOM 1014 N N . ARG B 1 51 ? -9.141 -6.109 -7.273 1 98.56 51 ARG B N 1
ATOM 1015 C CA . ARG B 1 51 ? -10.32 -5.887 -6.449 1 98.56 51 ARG B CA 1
ATOM 1016 C C . ARG B 1 51 ? -11.5 -6.715 -6.945 1 98.56 51 ARG B C 1
ATOM 1018 O O . ARG B 1 51 ? -12.266 -7.262 -6.145 1 98.56 51 ARG B O 1
ATOM 1025 N N . GLU B 1 52 ? -11.641 -6.75 -8.195 1 98.38 52 GLU B N 1
ATOM 1026 C CA . GLU B 1 52 ? -12.734 -7.504 -8.789 1 98.38 52 GLU B CA 1
ATOM 1027 C C . GLU B 1 52 ? -12.609 -9 -8.492 1 98.38 52 GLU B C 1
ATOM 1029 O O . GLU B 1 52 ? -13.57 -9.641 -8.078 1 98.38 52 GLU B O 1
ATOM 1034 N N . LEU B 1 53 ? -11.43 -9.531 -8.703 1 98.12 53 LEU B N 1
ATOM 1035 C CA . LEU B 1 53 ? -11.219 -10.953 -8.477 1 98.12 53 LEU B CA 1
ATOM 1036 C C . LEU B 1 53 ? -11.305 -11.297 -6.996 1 98.12 53 LEU B C 1
ATOM 1038 O O . LEU B 1 53 ? -11.812 -12.359 -6.625 1 98.12 53 LEU B O 1
ATOM 1042 N N . ARG B 1 54 ? -10.773 -10.414 -6.133 1 98.38 54 ARG B N 1
ATOM 1043 C CA . ARG B 1 54 ? -10.898 -10.625 -4.695 1 98.38 54 ARG B CA 1
ATOM 1044 C C . ARG B 1 54 ? -12.359 -10.75 -4.281 1 98.38 54 ARG B C 1
ATOM 1046 O O . ARG B 1 54 ? -12.719 -11.664 -3.531 1 98.38 54 ARG B O 1
ATOM 1053 N N . ASP B 1 55 ? -13.156 -9.844 -4.812 1 98.12 55 ASP B N 1
ATOM 1054 C CA . ASP B 1 55 ? -14.578 -9.82 -4.461 1 98.12 55 ASP B CA 1
ATOM 1055 C C . ASP B 1 55 ? -15.305 -11.023 -5.055 1 98.12 55 ASP B C 1
ATOM 1057 O O . ASP B 1 55 ? -16.156 -11.625 -4.402 1 98.12 55 ASP B O 1
ATOM 1061 N N . LEU B 1 56 ? -15 -11.359 -6.254 1 97.81 56 LEU B N 1
ATOM 1062 C CA . LEU B 1 56 ? -15.617 -12.492 -6.934 1 97.81 56 LEU B CA 1
ATOM 1063 C C . LEU B 1 56 ? -15.344 -13.797 -6.184 1 97.81 56 LEU B C 1
ATOM 1065 O O . LEU B 1 56 ? -16.219 -14.664 -6.109 1 97.81 56 LEU B O 1
ATOM 1069 N N . ARG B 1 57 ? -14.156 -13.945 -5.66 1 97.06 57 ARG B N 1
ATOM 1070 C CA . ARG B 1 57 ? -13.742 -15.156 -4.969 1 97.06 57 ARG B CA 1
ATOM 1071 C C . ARG B 1 57 ? -14.156 -15.133 -3.504 1 97.06 57 ARG B C 1
ATOM 1073 O O . ARG B 1 57 ? -13.984 -16.109 -2.783 1 97.06 57 ARG B O 1
ATOM 1080 N N . GLY B 1 58 ? -14.594 -13.984 -2.986 1 97.69 58 GLY B N 1
ATOM 1081 C CA . GLY B 1 58 ? -15.266 -13.914 -1.696 1 97.69 58 GLY B CA 1
ATOM 1082 C C . GLY B 1 58 ? -14.32 -13.57 -0.557 1 97.69 58 GLY B C 1
ATOM 1083 O O . GLY B 1 58 ? -14.602 -13.891 0.601 1 97.69 58 GLY B O 1
ATOM 1084 N N . PHE B 1 59 ? -13.172 -12.977 -0.846 1 98.12 59 PHE B N 1
ATOM 1085 C CA . PHE B 1 59 ? -12.242 -12.594 0.212 1 98.12 59 PHE B CA 1
ATOM 1086 C C . PHE B 1 59 ? -12.586 -11.219 0.764 1 98.12 59 PHE B C 1
ATOM 1088 O O . PHE B 1 59 ? -12.984 -10.32 0.013 1 98.12 59 PHE B O 1
ATOM 1095 N N . LYS B 1 60 ? -12.328 -11.008 2.076 1 96.31 60 LYS B N 1
ATOM 1096 C CA . LYS B 1 60 ? -12.703 -9.758 2.746 1 96.31 60 LYS B CA 1
ATOM 1097 C C . LYS B 1 60 ? -11.57 -8.742 2.672 1 96.31 60 LYS B C 1
ATOM 1099 O O . LYS B 1 60 ? -11.82 -7.531 2.674 1 96.31 60 LYS B O 1
ATOM 1104 N N . ASP B 1 61 ? -10.328 -9.352 2.682 1 97.81 61 ASP B N 1
ATOM 1105 C CA . ASP B 1 61 ? -9.211 -8.414 2.689 1 97.81 61 ASP B CA 1
ATOM 1106 C C . ASP B 1 61 ? -8.133 -8.828 1.686 1 97.81 61 ASP B C 1
ATOM 1108 O O . ASP B 1 61 ? -8.156 -9.953 1.179 1 97.81 61 ASP B O 1
ATOM 1112 N N . ASP B 1 62 ? -7.27 -7.898 1.412 1 98.62 62 ASP B N 1
ATOM 1113 C CA . ASP B 1 62 ? -6.227 -8.07 0.405 1 98.62 62 ASP B CA 1
ATOM 1114 C C . ASP B 1 62 ? -5.188 -9.094 0.856 1 98.62 62 ASP B C 1
ATOM 1116 O O . ASP B 1 62 ? -4.641 -9.836 0.035 1 98.62 62 ASP B O 1
ATOM 1120 N N . MET B 1 63 ? -4.934 -9.133 2.141 1 98.69 63 MET B N 1
ATOM 1121 C CA . MET B 1 63 ? -3.943 -10.07 2.664 1 98.69 63 MET B CA 1
ATOM 1122 C C . MET B 1 63 ? -4.367 -11.508 2.402 1 98.69 63 MET B C 1
ATOM 1124 O O . MET B 1 63 ? -3.564 -12.32 1.934 1 98.69 63 MET B O 1
ATOM 1128 N N . GLN B 1 64 ? -5.559 -11.805 2.635 1 98.31 64 GLN B N 1
ATOM 1129 C CA . GLN B 1 64 ? -6.062 -13.156 2.422 1 98.31 64 GLN B CA 1
ATOM 1130 C C . GLN B 1 64 ? -6.051 -13.516 0.94 1 98.31 64 GLN B C 1
ATOM 1132 O O . GLN B 1 64 ? -5.715 -14.648 0.575 1 98.31 64 GLN B O 1
ATOM 1137 N N . PHE B 1 65 ? -6.473 -12.664 0.182 1 98.62 65 PHE B N 1
ATOM 1138 C CA . PHE B 1 65 ? -6.465 -12.898 -1.258 1 98.62 65 PHE B CA 1
ATOM 1139 C C . PHE B 1 65 ? -5.047 -13.141 -1.759 1 98.62 65 PHE B C 1
ATOM 1141 O O . PHE B 1 65 ? -4.824 -14.008 -2.605 1 98.62 65 PHE B O 1
ATOM 1148 N N . ALA B 1 66 ? -4.102 -12.391 -1.223 1 98.69 66 ALA B N 1
ATOM 1149 C CA . ALA B 1 66 ? -2.699 -12.586 -1.579 1 98.69 66 ALA B CA 1
ATOM 1150 C C . ALA B 1 66 ? -2.223 -13.984 -1.201 1 98.69 66 ALA B C 1
ATOM 1152 O O . ALA B 1 66 ? -1.571 -14.664 -1.999 1 98.69 66 ALA B O 1
ATOM 1153 N N . PHE B 1 67 ? -2.555 -14.43 0.008 1 98.19 67 PHE B N 1
ATOM 1154 C CA . PHE B 1 67 ? -2.186 -15.781 0.407 1 98.19 67 PHE B CA 1
ATOM 1155 C C . PHE B 1 67 ? -2.734 -16.812 -0.58 1 98.19 67 PHE B C 1
ATOM 1157 O O . PHE B 1 67 ? -2.025 -17.734 -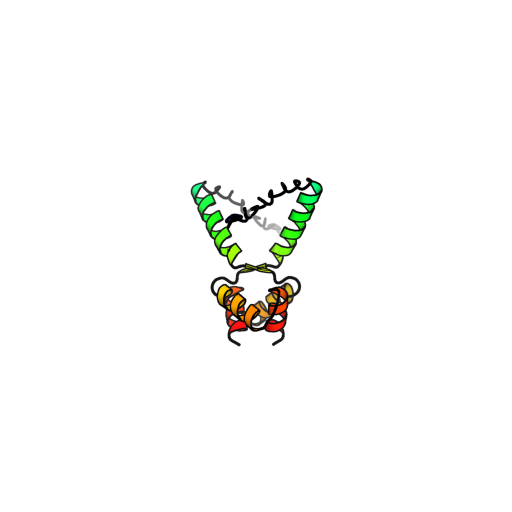0.98 1 98.19 67 PHE B O 1
ATOM 1164 N N . PHE B 1 68 ? -3.943 -16.625 -0.932 1 97.81 68 PHE B N 1
ATOM 1165 C CA . PHE B 1 68 ? -4.609 -17.531 -1.861 1 97.81 68 PHE B CA 1
ATOM 1166 C C . PHE B 1 68 ? -3.871 -17.578 -3.195 1 97.81 68 PHE B C 1
ATOM 1168 O O . PHE B 1 68 ? -3.658 -18.656 -3.758 1 97.81 68 PHE B O 1
ATOM 1175 N N . LEU B 1 69 ? -3.465 -16.375 -3.723 1 97.19 69 LEU B N 1
ATOM 1176 C CA . LEU B 1 69 ? -2.783 -16.297 -5.008 1 97.19 69 LEU B CA 1
ATOM 1177 C C . LEU B 1 69 ? -1.396 -16.922 -4.926 1 97.19 69 LEU B C 1
ATOM 1179 O O . LEU B 1 69 ? -0.933 -17.547 -5.887 1 97.19 69 LEU B O 1
ATOM 1183 N N . LEU B 1 70 ? -0.767 -16.797 -3.795 1 96.75 70 LEU B N 1
ATOM 1184 C CA . LEU B 1 70 ? 0.61 -17.25 -3.643 1 96.75 70 LEU B CA 1
ATOM 1185 C C . LEU B 1 70 ? 0.662 -18.766 -3.424 1 96.75 70 LEU B C 1
ATOM 1187 O O . LEU B 1 70 ? 1.667 -19.406 -3.734 1 96.75 70 LE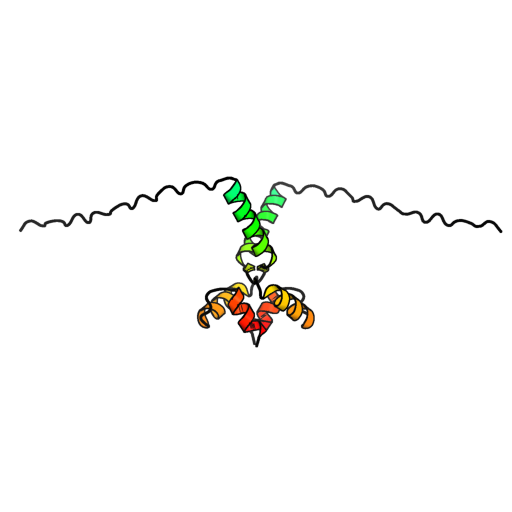U B O 1
ATOM 1191 N N . GLU B 1 71 ? -0.369 -19.281 -2.941 1 92.75 71 GLU B N 1
ATOM 1192 C CA . GLU B 1 71 ? -0.405 -20.703 -2.629 1 92.75 71 GLU B CA 1
ATOM 1193 C C . GLU B 1 71 ? -0.843 -21.531 -3.84 1 92.75 71 GLU B C 1
ATOM 1195 O O . GLU B 1 71 ? -0.767 -22.75 -3.824 1 92.75 71 GLU B O 1
ATOM 1200 N N . GLN B 1 72 ? -1.106 -20.875 -4.852 1 82.31 72 GLN B N 1
ATOM 1201 C CA . GLN B 1 72 ? -1.513 -21.609 -6.047 1 82.31 72 GLN B CA 1
ATOM 1202 C C . GLN B 1 72 ? -0.302 -22.172 -6.785 1 82.31 72 GLN B C 1
ATOM 1204 O O . GLN B 1 72 ? 0.801 -21.641 -6.68 1 82.31 72 GLN B O 1
#